Protein AF-A0A9P5CXE8-F1 (afdb_monomer_lite)

Radius of gyration: 19.74 Å; chains: 1; bounding box: 49×33×53 Å

Sequence (147 aa):
MRKVMVYAQVNGVGDSPLVKQKQKHPKSPNLGLRDVVYSSKIFLDQDDALSFLPNEEITLMGWGNAIVRDIVKDPGSQLITNIELDIHLEGDFKKTDKKITWLSQDQGLVPAELVEFDHLITKDKLEKEDNIISYVNWKSEVRSCLD

pLDDT: mean 93.77, std 7.13, range [52.25, 98.69]

Secondary structure (DSSP, 8-state):
-B-PPEEEEEESS-SS-EEEEEESSTT-GGG-EEEEEE-SEEEE-HHHHHH--TT-EEEETTTEEEEEEEEEE-TTT--EEEEEEEEETTS-TTT-S-EE-EEESSS----EEEEEE--SBSSSS--TT--GGGGB-TTSEEEEEE-

Structure (mmCIF, N/CA/C/O backbone):
data_AF-A0A9P5CXE8-F1
#
_entry.id   AF-A0A9P5CXE8-F1
#
loop_
_atom_site.group_PDB
_atom_site.id
_atom_site.type_symbol
_atom_site.label_atom_id
_atom_site.label_alt_id
_atom_site.label_comp_id
_atom_site.label_asym_id
_atom_site.label_entity_id
_atom_site.label_seq_id
_atom_site.pdbx_PDB_ins_code
_atom_site.Cartn_x
_atom_site.Cartn_y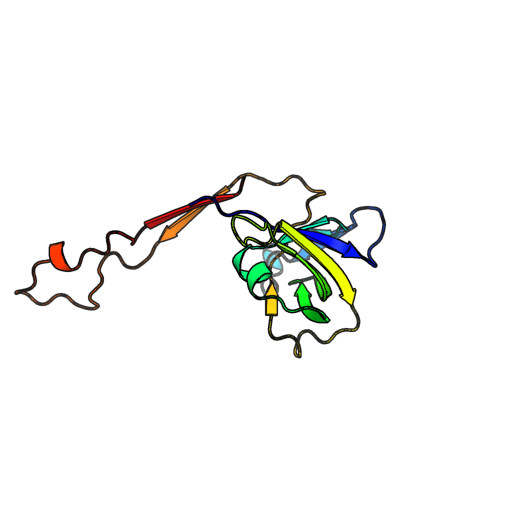
_atom_site.Cartn_z
_atom_site.occupancy
_atom_site.B_iso_or_equiv
_atom_site.auth_seq_id
_atom_site.auth_comp_id
_atom_site.auth_asym_id
_atom_site.auth_atom_id
_atom_site.pdbx_PDB_model_num
ATOM 1 N N . MET A 1 1 ? 9.948 -11.889 -8.304 1.00 52.25 1 MET A N 1
ATOM 2 C CA . MET A 1 1 ? 10.186 -11.312 -6.960 1.00 52.25 1 MET A CA 1
ATOM 3 C C . MET A 1 1 ? 8.903 -11.468 -6.158 1.00 52.25 1 MET A C 1
ATOM 5 O O . MET A 1 1 ? 7.854 -11.191 -6.713 1.00 52.25 1 MET A O 1
ATOM 9 N N . ARG A 1 2 ? 8.930 -11.978 -4.922 1.00 57.91 2 ARG A N 1
ATOM 10 C CA . ARG A 1 2 ? 7.699 -12.055 -4.111 1.00 57.91 2 ARG A CA 1
ATOM 11 C C . ARG A 1 2 ? 7.370 -10.657 -3.605 1.00 57.91 2 ARG A C 1
ATOM 13 O O . ARG A 1 2 ? 8.251 -10.037 -3.012 1.00 57.91 2 ARG A O 1
ATOM 20 N N . LYS A 1 3 ? 6.156 -10.166 -3.856 1.00 67.62 3 LYS A N 1
ATOM 21 C CA . LYS A 1 3 ? 5.710 -8.898 -3.281 1.00 67.62 3 LYS A CA 1
ATOM 22 C C . LYS A 1 3 ? 5.002 -9.223 -1.972 1.00 67.62 3 LYS A C 1
ATOM 24 O O . LYS A 1 3 ? 4.003 -9.930 -1.966 1.00 67.62 3 LYS A O 1
ATOM 29 N N . VAL A 1 4 ? 5.596 -8.801 -0.860 1.00 81.50 4 VAL A N 1
ATOM 30 C CA . VAL A 1 4 ? 5.049 -9.053 0.476 1.00 81.50 4 VAL A CA 1
ATOM 31 C C . VAL A 1 4 ? 3.939 -8.037 0.711 1.00 81.50 4 VAL A C 1
ATOM 33 O O . VAL A 1 4 ? 4.183 -6.837 0.642 1.00 81.50 4 VAL A O 1
ATOM 36 N N . MET A 1 5 ? 2.713 -8.505 0.927 1.00 89.06 5 MET A N 1
ATOM 37 C CA . MET A 1 5 ? 1.622 -7.623 1.334 1.00 89.06 5 MET A CA 1
ATOM 38 C C . MET A 1 5 ? 1.808 -7.220 2.794 1.00 89.06 5 MET A C 1
ATOM 40 O O . MET A 1 5 ? 2.130 -8.058 3.639 1.00 89.06 5 MET A O 1
ATOM 44 N N . VAL A 1 6 ? 1.563 -5.948 3.097 1.00 96.00 6 VAL A N 1
ATOM 45 C CA . VAL A 1 6 ? 1.636 -5.430 4.465 1.00 96.00 6 VAL A CA 1
ATOM 46 C C . VAL A 1 6 ? 0.253 -5.473 5.085 1.00 96.00 6 VAL A C 1
ATOM 48 O O . VAL A 1 6 ? -0.697 -4.926 4.525 1.00 96.00 6 VAL A O 1
ATOM 51 N N . TYR A 1 7 ? 0.134 -6.107 6.248 1.00 96.88 7 TYR A N 1
ATOM 52 C CA . TYR A 1 7 ? -1.109 -6.088 7.008 1.00 96.88 7 TYR A CA 1
ATOM 53 C C . TYR A 1 7 ? -1.282 -4.735 7.697 1.00 96.88 7 TYR A C 1
ATOM 55 O O . TYR A 1 7 ? -0.362 -4.241 8.349 1.00 96.88 7 TYR A O 1
ATOM 63 N N . ALA A 1 8 ? -2.479 -4.165 7.622 1.00 98.19 8 ALA A N 1
ATOM 64 C CA . ALA A 1 8 ? -2.841 -2.981 8.379 1.00 98.19 8 ALA A CA 1
ATOM 65 C C . ALA A 1 8 ? -4.136 -3.188 9.170 1.00 98.19 8 ALA A C 1
ATOM 67 O O . ALA A 1 8 ? -5.165 -3.601 8.626 1.00 98.19 8 ALA A O 1
ATOM 68 N N . GLN A 1 9 ? -4.069 -2.858 10.459 1.00 98.12 9 GLN A N 1
ATOM 69 C CA . GLN A 1 9 ? -5.223 -2.751 11.342 1.00 98.12 9 GLN A CA 1
ATOM 70 C C . GLN A 1 9 ? -5.771 -1.324 11.264 1.00 98.12 9 GLN A C 1
ATOM 72 O O . GLN A 1 9 ? -5.034 -0.368 11.486 1.00 98.12 9 GLN A O 1
ATOM 77 N N . VAL A 1 10 ? -7.061 -1.178 10.966 1.00 98.25 10 VAL A N 1
ATOM 78 C CA . VAL A 1 10 ? -7.747 0.117 10.896 1.00 98.25 10 VAL A CA 1
ATOM 79 C C . VAL A 1 10 ? -8.690 0.257 12.085 1.00 98.25 10 VAL A C 1
ATOM 81 O O . VAL A 1 10 ? -9.627 -0.526 12.246 1.00 98.25 10 VAL A O 1
ATOM 84 N N . ASN A 1 11 ? -8.455 1.271 12.907 1.00 97.88 11 ASN A N 1
ATOM 85 C CA . ASN A 1 11 ? -9.276 1.642 14.049 1.00 97.88 11 ASN A CA 1
ATOM 86 C C . ASN A 1 11 ? -10.352 2.660 13.650 1.00 97.88 11 ASN A C 1
ATOM 88 O O . ASN A 1 11 ? -10.250 3.353 12.635 1.00 97.88 11 ASN A O 1
ATOM 92 N N . GLY A 1 12 ? -11.396 2.771 14.476 1.00 94.56 12 GLY A N 1
ATOM 93 C CA . GLY A 1 12 ? -12.506 3.710 14.259 1.00 94.56 12 GLY A CA 1
ATOM 94 C C . GLY A 1 12 ? -13.500 3.275 13.174 1.00 94.56 12 GLY A C 1
ATOM 95 O O . GLY A 1 12 ? -14.368 4.051 12.776 1.00 94.56 12 GLY A O 1
ATOM 96 N N . VAL A 1 13 ? -13.402 2.027 12.712 1.00 93.19 13 VAL A N 1
ATOM 97 C CA . VAL A 1 13 ? -14.386 1.375 11.838 1.00 93.19 13 VAL A CA 1
ATOM 98 C C . VAL A 1 13 ? -15.188 0.352 12.649 1.00 93.19 13 VAL A C 1
ATOM 100 O O . VAL A 1 13 ? -14.741 -0.089 13.704 1.00 93.19 13 VAL A O 1
ATOM 103 N N . GLY A 1 14 ? -16.392 -0.001 12.193 1.00 89.81 14 GLY A N 1
ATOM 104 C CA . GLY A 1 14 ? -17.232 -0.979 12.894 1.00 89.81 14 GLY A CA 1
ATOM 105 C C . GLY A 1 14 ? -16.649 -2.399 12.882 1.00 89.81 14 GLY A C 1
ATOM 106 O O . GLY A 1 14 ? -15.845 -2.739 12.016 1.00 89.81 14 GLY A O 1
ATOM 107 N N . ASP A 1 15 ? -17.115 -3.241 13.809 1.00 88.00 15 ASP A N 1
ATOM 108 C CA . ASP A 1 15 ? -16.602 -4.609 14.009 1.00 88.00 15 ASP A CA 1
ATOM 109 C C . ASP A 1 15 ? -16.878 -5.565 12.838 1.00 88.00 15 ASP A C 1
ATOM 111 O O . ASP A 1 15 ? -16.230 -6.600 12.705 1.00 88.00 15 ASP A O 1
ATOM 115 N N . SER A 1 16 ? -17.867 -5.250 11.998 1.00 92.94 16 SER A N 1
ATOM 116 C CA . SER A 1 16 ? -18.257 -6.070 10.848 1.00 92.94 16 SER A CA 1
ATOM 117 C C . SER A 1 16 ? -17.902 -5.384 9.528 1.00 92.94 16 SER A C 1
ATOM 119 O O . SER A 1 16 ? -18.091 -4.167 9.415 1.00 92.94 16 SER A O 1
ATOM 121 N N . PRO A 1 17 ? -17.465 -6.143 8.503 1.00 95.62 17 PRO A N 1
ATOM 122 C CA . PRO A 1 17 ? -17.217 -5.597 7.176 1.00 95.62 17 PRO A CA 1
ATOM 123 C C . PRO A 1 17 ? -18.453 -4.897 6.607 1.00 95.62 17 PRO A C 1
ATOM 125 O O . PRO A 1 17 ? -19.570 -5.415 6.653 1.00 95.62 17 PRO A O 1
ATOM 128 N N . LEU A 1 18 ? -18.243 -3.719 6.030 1.00 96.06 18 LEU A N 1
ATOM 129 C CA . LEU A 1 18 ? -19.268 -2.930 5.365 1.00 96.06 18 LEU A CA 1
ATOM 130 C C . LEU A 1 18 ? -19.075 -3.012 3.855 1.00 96.06 18 LEU A C 1
ATOM 132 O O . LEU A 1 18 ? -18.068 -2.553 3.325 1.00 96.06 18 LEU A O 1
ATOM 136 N N . VAL A 1 19 ? -20.073 -3.529 3.145 1.00 97.00 19 VAL A N 1
ATOM 137 C CA . VAL A 1 19 ? -20.060 -3.592 1.679 1.00 97.00 19 VAL A CA 1
ATOM 138 C C . VAL A 1 19 ? -20.818 -2.397 1.104 1.00 97.00 19 VAL A C 1
ATOM 140 O O . VAL A 1 19 ? -21.952 -2.126 1.502 1.00 97.00 19 VAL A O 1
ATOM 143 N N . LYS A 1 20 ? -20.213 -1.665 0.161 1.00 96.06 20 LYS A N 1
ATOM 144 C CA . LYS A 1 20 ? -20.909 -0.621 -0.612 1.00 96.06 20 LYS A CA 1
ATOM 145 C C . LYS A 1 20 ? -20.721 -0.812 -2.107 1.00 96.06 20 LYS A C 1
ATOM 147 O O . LYS A 1 20 ? -19.610 -1.020 -2.581 1.00 96.06 20 LYS A O 1
ATOM 152 N N . GLN A 1 21 ? -21.794 -0.575 -2.850 1.00 96.38 21 GLN A N 1
ATOM 153 C CA . GLN A 1 21 ? -21.754 -0.491 -4.303 1.00 96.38 21 GLN A CA 1
ATOM 154 C C . GLN A 1 21 ? -21.181 0.864 -4.746 1.00 96.38 21 GLN A C 1
ATOM 156 O O . GLN A 1 21 ? -21.649 1.931 -4.337 1.00 96.38 21 GLN A O 1
ATOM 161 N N . LYS A 1 22 ? -20.153 0.830 -5.591 1.00 94.06 22 LYS A N 1
ATOM 162 C CA . LYS A 1 22 ? -19.479 1.997 -6.175 1.00 94.06 22 LYS A CA 1
ATOM 163 C C . LYS A 1 22 ? -19.397 1.842 -7.686 1.00 94.06 22 LYS A C 1
ATOM 165 O O . LYS A 1 22 ? -19.317 0.731 -8.192 1.00 94.06 22 LYS A O 1
ATOM 170 N N . GLN A 1 23 ? -19.383 2.949 -8.424 1.00 94.62 23 GLN A N 1
ATOM 171 C CA . GLN A 1 23 ? -19.176 2.894 -9.874 1.00 94.62 23 GLN A CA 1
ATOM 172 C C . GLN A 1 23 ? -17.829 2.244 -10.203 1.00 94.62 23 GLN A C 1
ATOM 174 O O . GLN A 1 23 ? -16.818 2.552 -9.568 1.00 94.62 23 GLN A O 1
ATOM 179 N N . LYS A 1 24 ? -17.796 1.383 -11.228 1.00 93.62 24 LYS A N 1
ATOM 180 C CA . LYS A 1 24 ? -16.535 0.789 -11.700 1.00 93.62 24 LYS A CA 1
ATOM 181 C C . LYS A 1 24 ? -15.555 1.851 -12.196 1.00 93.62 24 LYS A C 1
ATOM 183 O O . LYS A 1 24 ? -14.357 1.734 -11.952 1.00 93.62 24 LYS A O 1
ATOM 188 N N . HIS A 1 25 ? -16.067 2.893 -12.847 1.00 92.56 25 HIS A N 1
ATOM 189 C CA . HIS A 1 25 ? -15.283 4.031 -13.307 1.00 92.56 25 HIS A CA 1
ATOM 190 C C . HIS A 1 25 ? -15.986 5.347 -12.939 1.00 92.56 25 HIS A C 1
ATOM 192 O O . HIS A 1 25 ? -17.149 5.516 -13.313 1.00 92.56 25 HIS A O 1
ATOM 198 N N . PRO A 1 26 ? -15.306 6.306 -12.277 1.00 89.00 26 PRO A N 1
ATOM 199 C CA . PRO A 1 26 ? -15.938 7.543 -11.801 1.00 89.00 26 PRO A CA 1
ATOM 200 C C . PRO A 1 26 ? -16.569 8.413 -12.893 1.00 89.00 26 PRO A C 1
ATOM 202 O O . PRO A 1 26 ? -17.456 9.212 -12.614 1.00 89.00 26 PRO A O 1
ATOM 205 N N . LYS A 1 27 ? -16.087 8.299 -14.137 1.00 93.31 27 LYS A N 1
ATOM 206 C CA . LYS A 1 27 ? -16.561 9.108 -15.273 1.00 93.31 27 LYS A CA 1
ATOM 207 C C . LYS A 1 27 ? -17.398 8.316 -16.280 1.00 93.31 27 LYS A C 1
ATOM 209 O O . LYS A 1 27 ? -17.796 8.878 -17.292 1.00 93.31 27 LYS A O 1
ATOM 214 N N . SER A 1 28 ? -17.658 7.031 -16.023 1.00 92.88 28 SER A N 1
ATOM 215 C CA . SER A 1 28 ? -18.374 6.158 -16.969 1.00 92.88 28 SER A CA 1
ATOM 216 C C . SER A 1 28 ? -19.423 5.309 -16.241 1.00 92.88 28 SER A C 1
ATOM 218 O O . SER A 1 28 ? -19.211 4.114 -16.021 1.00 92.88 28 SER A O 1
ATOM 220 N N . PRO A 1 29 ? -20.564 5.909 -15.842 1.00 91.88 29 PRO A N 1
ATOM 221 C CA . PRO A 1 29 ? -21.600 5.225 -15.060 1.00 91.88 29 PRO A CA 1
ATOM 222 C C . PRO A 1 29 ? -22.206 4.003 -15.765 1.00 91.88 29 PRO A C 1
ATOM 224 O O . PRO A 1 29 ? -22.665 3.068 -15.115 1.00 91.88 29 PRO A O 1
ATOM 227 N N . ASN A 1 30 ? -22.172 3.987 -17.099 1.00 95.38 30 ASN A N 1
ATOM 228 C CA . ASN A 1 30 ? -22.651 2.892 -17.941 1.00 95.38 30 ASN A CA 1
ATOM 229 C C . ASN A 1 30 ? -21.869 1.578 -17.763 1.00 95.38 30 ASN A C 1
ATOM 231 O O . ASN A 1 30 ? -22.370 0.529 -18.153 1.00 95.38 30 ASN A O 1
ATOM 235 N N . LEU A 1 31 ? -20.672 1.609 -17.165 1.00 96.00 31 LEU A N 1
ATOM 236 C CA . LEU A 1 31 ? -19.899 0.399 -16.848 1.00 96.00 31 LEU A CA 1
ATOM 237 C C . LEU A 1 31 ? -20.441 -0.359 -15.621 1.00 96.00 31 LEU A C 1
ATOM 239 O O . LEU A 1 31 ? -19.965 -1.453 -15.304 1.00 96.00 31 LEU A O 1
ATOM 243 N N . GLY A 1 32 ? -21.442 0.203 -14.940 1.00 96.31 32 GLY A N 1
ATOM 244 C CA . GLY A 1 32 ? -22.104 -0.405 -13.796 1.00 96.31 32 GLY A CA 1
ATOM 245 C C . GLY A 1 32 ? -21.345 -0.223 -12.483 1.00 96.31 32 GLY A C 1
ATOM 246 O O . GLY A 1 32 ? -20.468 0.637 -12.339 1.00 96.31 32 GLY A O 1
ATOM 247 N N . LEU A 1 33 ? -21.724 -1.040 -11.504 1.00 96.75 33 LEU A N 1
ATOM 248 C CA . LEU A 1 33 ? -21.252 -0.957 -10.127 1.00 96.75 33 LEU A CA 1
ATOM 249 C C . LEU A 1 33 ? -20.334 -2.141 -9.777 1.00 96.75 33 LEU A C 1
ATOM 251 O O . LEU A 1 33 ? -20.335 -3.172 -10.454 1.00 96.75 33 LEU A O 1
ATOM 255 N N . ARG A 1 34 ? -19.516 -1.957 -8.744 1.00 94.44 34 ARG A N 1
ATOM 256 C CA . ARG A 1 34 ? -18.727 -2.981 -8.060 1.00 94.44 34 ARG A CA 1
ATOM 257 C C . ARG A 1 34 ? -18.938 -2.857 -6.560 1.00 94.44 34 ARG A C 1
ATOM 259 O O . ARG A 1 34 ? -19.129 -1.745 -6.062 1.00 94.44 34 ARG A O 1
ATOM 266 N N . ASP A 1 35 ? -18.813 -3.968 -5.857 1.00 95.69 35 ASP A N 1
ATOM 267 C CA . ASP A 1 35 ? -18.703 -3.951 -4.407 1.00 95.69 35 ASP A CA 1
ATOM 268 C C . ASP A 1 35 ? -17.326 -3.455 -3.967 1.00 95.69 35 ASP A C 1
ATOM 270 O O . ASP A 1 35 ? -16.300 -3.749 -4.580 1.00 95.69 35 ASP A O 1
ATOM 274 N N . VAL A 1 36 ? -17.324 -2.669 -2.898 1.00 96.25 36 VAL A N 1
ATOM 275 C CA . VAL A 1 36 ? -16.140 -2.304 -2.126 1.00 96.25 36 VAL A CA 1
ATOM 276 C C . VAL A 1 36 ? -16.401 -2.740 -0.694 1.00 96.25 36 VAL A C 1
ATOM 278 O O . VAL A 1 36 ? -17.375 -2.291 -0.084 1.00 96.25 36 VAL A O 1
ATOM 281 N N . VAL A 1 37 ? -15.549 -3.628 -0.185 1.00 97.38 37 VAL A N 1
ATOM 282 C CA . VAL A 1 37 ? -15.611 -4.140 1.187 1.00 97.38 37 VAL A CA 1
ATOM 283 C C . VAL A 1 37 ? -14.691 -3.295 2.057 1.00 97.38 37 VAL A C 1
ATOM 285 O O . VAL A 1 37 ? -13.488 -3.252 1.827 1.00 97.38 37 VAL A O 1
ATOM 288 N 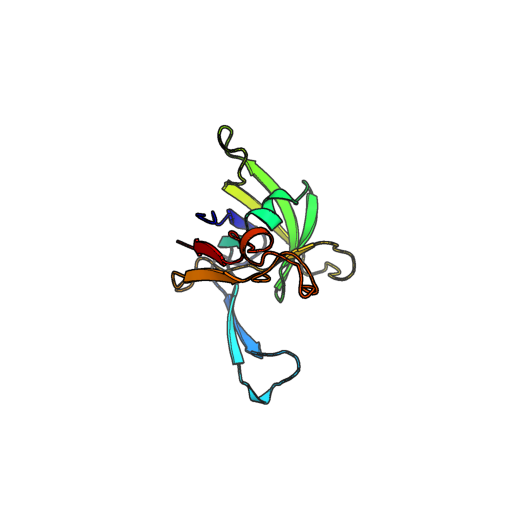N . TYR A 1 38 ? -15.265 -2.600 3.030 1.00 96.88 38 TYR A N 1
ATOM 289 C CA . TYR A 1 38 ? -14.558 -1.801 4.025 1.00 96.88 38 TYR A CA 1
ATOM 290 C C . TYR A 1 38 ? -14.493 -2.593 5.331 1.00 96.88 38 TYR A C 1
ATOM 292 O O . TYR A 1 38 ? -15.540 -2.981 5.847 1.00 96.88 38 TYR A O 1
ATOM 300 N N . SER A 1 39 ? -13.306 -2.833 5.883 1.00 97.00 39 SER A N 1
ATOM 301 C CA . SER A 1 39 ? -13.166 -3.573 7.142 1.00 97.00 39 SER A CA 1
ATOM 302 C C . SER A 1 39 ? -11.935 -3.154 7.941 1.00 97.00 39 SER A C 1
ATOM 304 O O . SER A 1 39 ? -11.060 -2.461 7.432 1.00 97.00 39 SER A O 1
ATOM 306 N N . SER A 1 40 ? -11.861 -3.570 9.203 1.00 97.50 40 SER A N 1
ATOM 307 C CA . SER A 1 40 ? -10.756 -3.207 10.097 1.00 97.50 40 SER A CA 1
ATOM 308 C C . SER A 1 40 ? -9.422 -3.867 9.740 1.00 97.50 40 SER A C 1
ATOM 310 O O . SER A 1 40 ? -8.411 -3.554 10.359 1.00 97.50 40 SER A O 1
ATOM 312 N N . LYS A 1 41 ? -9.397 -4.755 8.741 1.00 97.19 41 LYS A N 1
ATOM 313 C CA . LYS A 1 41 ? -8.212 -5.497 8.311 1.00 97.19 41 LYS A CA 1
ATOM 314 C C . LYS A 1 41 ? -8.002 -5.312 6.822 1.00 97.19 41 LYS A C 1
ATOM 316 O O . LYS A 1 41 ? -8.824 -5.759 6.016 1.00 97.19 41 LYS A O 1
ATOM 321 N N . ILE A 1 42 ? -6.905 -4.661 6.456 1.00 97.75 42 ILE A N 1
ATOM 322 C CA . ILE A 1 42 ? -6.578 -4.392 5.057 1.00 97.75 42 ILE A CA 1
ATOM 323 C C . ILE A 1 42 ? -5.149 -4.807 4.719 1.00 97.75 42 ILE A C 1
ATOM 325 O O . ILE A 1 42 ? -4.285 -4.882 5.589 1.00 97.75 42 ILE A O 1
ATOM 329 N N . PHE A 1 43 ? -4.908 -5.032 3.434 1.00 97.06 43 PHE A N 1
ATOM 330 C CA . PHE A 1 43 ? -3.584 -5.157 2.851 1.00 97.06 43 PHE A CA 1
ATOM 331 C C . PHE A 1 43 ? -3.178 -3.865 2.157 1.00 97.06 43 PHE A C 1
ATOM 333 O O . PHE A 1 43 ? -3.994 -3.224 1.483 1.00 97.06 43 PHE A O 1
ATOM 340 N N . LEU A 1 44 ? -1.903 -3.528 2.314 1.00 96.88 44 LEU A N 1
ATOM 341 C CA . LEU A 1 44 ? -1.223 -2.404 1.691 1.00 96.88 44 LEU A CA 1
ATOM 342 C C . LEU A 1 44 ? -0.012 -2.894 0.896 1.00 96.88 44 LEU A C 1
ATOM 344 O O . LEU A 1 44 ? 0.533 -3.971 1.156 1.00 96.88 44 LEU A O 1
ATOM 348 N N . ASP A 1 45 ? 0.411 -2.076 -0.062 1.00 94.38 45 ASP A N 1
ATOM 349 C CA . ASP A 1 45 ? 1.640 -2.314 -0.804 1.00 94.38 45 ASP A CA 1
ATOM 350 C C . ASP A 1 45 ? 2.876 -2.083 0.076 1.00 94.38 45 ASP A C 1
ATOM 352 O O . ASP A 1 45 ? 2.899 -1.176 0.913 1.00 94.38 45 ASP A O 1
ATOM 356 N N . GLN A 1 46 ? 3.917 -2.891 -0.125 1.00 95.06 46 GLN A N 1
ATOM 357 C CA . GLN A 1 46 ? 5.163 -2.781 0.630 1.00 95.06 46 GLN A CA 1
ATOM 358 C C . GLN A 1 46 ? 5.863 -1.437 0.422 1.00 95.06 46 GLN A C 1
ATOM 360 O O . GLN A 1 46 ? 6.389 -0.880 1.388 1.00 95.06 46 GLN A O 1
ATOM 365 N N . ASP A 1 47 ? 5.887 -0.930 -0.812 1.00 93.88 47 ASP A N 1
ATOM 366 C CA . ASP A 1 47 ? 6.614 0.297 -1.141 1.00 93.88 47 ASP A CA 1
ATOM 367 C C . ASP A 1 47 ? 5.892 1.520 -0.563 1.00 93.88 47 ASP A C 1
ATOM 369 O O . ASP A 1 47 ? 6.526 2.402 0.024 1.00 93.88 47 ASP A O 1
ATOM 373 N N . ASP A 1 48 ? 4.556 1.518 -0.625 1.00 96.38 48 ASP A N 1
ATOM 374 C CA . ASP A 1 48 ? 3.720 2.513 0.048 1.00 96.38 48 ASP A CA 1
ATOM 375 C C . ASP A 1 48 ? 3.974 2.488 1.561 1.00 96.38 48 ASP A C 1
ATOM 377 O O . ASP A 1 48 ? 4.322 3.513 2.148 1.00 96.38 48 ASP A O 1
ATOM 381 N N . ALA A 1 49 ? 3.886 1.312 2.188 1.00 96.88 49 ALA A N 1
ATOM 382 C CA . ALA A 1 49 ? 4.082 1.137 3.625 1.00 96.88 49 ALA A CA 1
ATOM 383 C C . ALA A 1 49 ? 5.471 1.589 4.108 1.00 96.88 49 ALA A C 1
ATOM 385 O O . ALA A 1 49 ? 5.588 2.226 5.155 1.00 96.88 49 ALA A O 1
ATOM 386 N N . LEU A 1 50 ? 6.532 1.290 3.347 1.00 96.19 50 LEU A N 1
ATOM 387 C CA . LEU A 1 50 ? 7.902 1.718 3.658 1.00 96.19 50 LEU A CA 1
ATOM 388 C C . LEU A 1 50 ? 8.069 3.239 3.633 1.00 96.19 50 LEU A C 1
ATOM 390 O O . LEU A 1 50 ? 8.949 3.767 4.314 1.00 96.19 50 LEU A O 1
ATOM 394 N N . SER A 1 51 ? 7.246 3.933 2.847 1.00 96.50 51 SER A N 1
ATOM 395 C CA . SER A 1 51 ? 7.311 5.384 2.708 1.00 96.50 51 SER A CA 1
ATOM 396 C C . SER A 1 51 ? 6.677 6.135 3.881 1.00 96.50 51 SER A C 1
ATOM 398 O O . SER A 1 51 ? 6.933 7.332 4.033 1.00 96.50 51 SER A O 1
ATOM 400 N N . PHE A 1 52 ? 5.841 5.476 4.691 1.00 97.88 52 PHE A N 1
ATOM 401 C CA . PHE A 1 52 ? 5.057 6.125 5.740 1.00 97.88 52 PHE A CA 1
ATOM 402 C C . PHE A 1 52 ? 5.901 6.628 6.906 1.00 97.88 52 PHE A C 1
ATOM 404 O O . PHE A 1 52 ? 6.924 6.046 7.274 1.00 97.88 52 PHE A O 1
ATOM 411 N N . LEU A 1 53 ? 5.424 7.707 7.521 1.00 97.50 53 LEU A N 1
ATOM 412 C CA . LEU A 1 53 ? 5.993 8.273 8.736 1.00 97.50 53 LEU A CA 1
ATOM 413 C C . LEU A 1 53 ? 5.008 8.151 9.910 1.00 97.50 53 LEU A C 1
ATOM 415 O O . LEU A 1 53 ? 3.793 8.189 9.707 1.00 97.50 53 LEU A O 1
ATOM 419 N N . PRO A 1 54 ? 5.501 8.041 11.157 1.00 97.25 54 PRO A N 1
ATOM 420 C CA . PRO A 1 54 ? 4.634 8.062 12.330 1.00 97.25 54 PRO A CA 1
ATOM 421 C C . PRO A 1 54 ? 3.790 9.341 12.390 1.00 97.25 54 PRO A C 1
ATOM 423 O O . PRO A 1 54 ? 4.316 10.442 12.223 1.00 97.25 54 PRO A O 1
ATOM 426 N N . ASN A 1 55 ? 2.498 9.198 12.691 1.00 97.81 55 ASN A N 1
ATOM 427 C CA . ASN A 1 55 ? 1.489 10.265 12.726 1.00 97.81 55 ASN A CA 1
ATOM 428 C C . ASN A 1 55 ? 1.236 10.978 11.389 1.00 97.81 55 ASN A C 1
ATOM 430 O O . ASN A 1 55 ? 0.605 12.035 11.373 1.00 97.81 55 ASN A O 1
ATOM 434 N N . GLU A 1 56 ? 1.695 10.416 10.274 1.00 97.94 56 GLU A N 1
ATOM 435 C CA . GLU A 1 56 ? 1.367 10.925 8.949 1.00 97.94 56 GLU A CA 1
ATOM 436 C C . GLU A 1 56 ? -0.100 10.658 8.601 1.00 97.94 56 GLU A C 1
ATOM 438 O O . GLU A 1 56 ? -0.633 9.582 8.874 1.00 97.94 56 GLU A O 1
ATOM 443 N N . GLU A 1 57 ? -0.746 11.631 7.961 1.00 98.44 57 GLU A N 1
ATOM 444 C CA . GLU A 1 57 ? -2.076 11.461 7.387 1.00 98.44 57 GLU A CA 1
ATOM 445 C C . GLU A 1 57 ? -1.964 11.038 5.916 1.00 98.44 57 GLU A C 1
ATOM 447 O O . GLU A 1 57 ? -1.357 11.725 5.091 1.00 98.44 57 GLU A O 1
ATOM 452 N N . ILE A 1 58 ? -2.582 9.909 5.579 1.00 98.44 58 ILE A N 1
ATOM 453 C CA . ILE A 1 58 ? -2.608 9.336 4.232 1.00 98.44 58 ILE A CA 1
ATOM 454 C C . ILE A 1 58 ? -4.041 9.232 3.713 1.00 98.44 58 ILE A C 1
ATOM 456 O O . ILE A 1 58 ? -4.990 9.096 4.484 1.00 98.44 58 ILE A O 1
ATOM 460 N N . THR A 1 59 ? -4.214 9.244 2.390 1.00 98.50 59 THR A N 1
ATOM 461 C CA . THR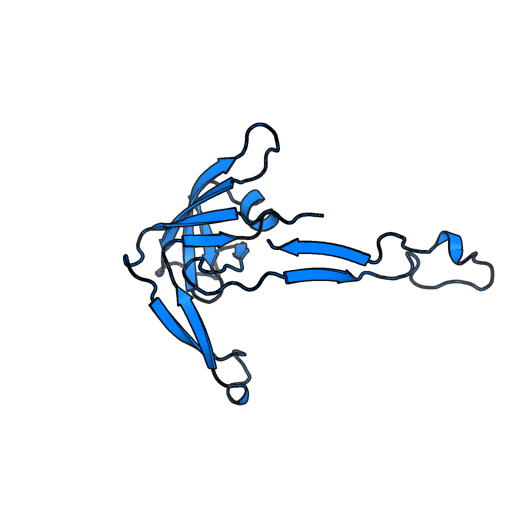 A 1 59 ? -5.505 8.933 1.761 1.00 98.50 59 THR A CA 1
ATOM 462 C C . THR A 1 59 ? -5.574 7.454 1.388 1.00 98.50 59 THR A C 1
ATOM 464 O O . THR A 1 59 ? -4.817 6.981 0.537 1.00 98.50 59 THR A O 1
ATOM 467 N N . LEU A 1 60 ? -6.570 6.750 1.924 1.00 98.00 60 LEU A N 1
ATOM 468 C CA . LEU A 1 60 ? -7.027 5.453 1.432 1.00 98.00 60 LEU A CA 1
ATOM 469 C C . LEU A 1 60 ? -7.970 5.687 0.243 1.00 98.00 60 LEU A C 1
ATOM 471 O O . LEU A 1 60 ? -9.105 6.156 0.402 1.00 98.00 60 LEU A O 1
ATOM 475 N N . MET A 1 61 ? -7.512 5.385 -0.974 1.00 95.69 61 MET A N 1
ATOM 476 C CA . MET A 1 61 ? -8.241 5.728 -2.199 1.00 95.69 61 MET A CA 1
ATOM 477 C C . MET A 1 61 ? -9.677 5.184 -2.196 1.00 95.69 61 MET A C 1
ATOM 479 O O . MET A 1 61 ? -9.923 3.993 -2.011 1.00 95.69 61 MET A O 1
ATOM 483 N N . GLY A 1 62 ? -10.653 6.076 -2.402 1.00 92.62 62 GLY A N 1
ATOM 484 C CA . GLY A 1 62 ? -12.080 5.729 -2.425 1.00 92.62 62 GLY A CA 1
ATOM 485 C C . GLY A 1 62 ? -12.709 5.403 -1.061 1.00 92.62 62 GLY A C 1
ATOM 486 O O . GLY A 1 62 ? -13.902 5.075 -1.019 1.00 92.62 62 GLY A O 1
ATOM 487 N N . TRP A 1 63 ? -11.948 5.510 0.031 1.00 95.50 63 TRP A N 1
ATOM 488 C CA . TRP A 1 63 ? -12.439 5.380 1.402 1.00 95.50 63 TRP A CA 1
ATOM 489 C C . TRP A 1 63 ? -12.449 6.730 2.121 1.00 95.50 63 TRP A C 1
ATOM 491 O O . TRP A 1 63 ? -13.520 7.187 2.519 1.00 95.50 63 TRP A O 1
ATOM 501 N N . GLY A 1 64 ? -11.293 7.376 2.253 1.00 96.44 64 GLY A N 1
ATOM 502 C CA . GLY A 1 64 ? -11.102 8.570 3.077 1.00 96.44 64 GLY A CA 1
ATOM 503 C C . GLY A 1 64 ? -9.674 8.629 3.608 1.00 96.44 64 GLY A C 1
ATOM 504 O O . GLY A 1 64 ? -8.824 7.859 3.158 1.00 96.44 64 GLY A O 1
ATOM 505 N N . ASN A 1 65 ? -9.410 9.521 4.556 1.00 98.44 65 ASN A N 1
ATOM 506 C CA . ASN A 1 65 ? -8.084 9.635 5.147 1.00 98.44 65 ASN A CA 1
ATOM 507 C C . ASN A 1 65 ? -7.939 8.732 6.375 1.00 98.44 65 ASN A C 1
ATOM 509 O O . ASN A 1 65 ? -8.925 8.338 7.006 1.00 98.44 65 ASN A O 1
ATOM 513 N N . ALA A 1 66 ? -6.694 8.401 6.695 1.00 98.44 66 ALA A N 1
ATOM 514 C CA . ALA A 1 66 ? -6.313 7.687 7.899 1.00 98.44 66 ALA A CA 1
ATOM 515 C C . ALA A 1 66 ? -4.969 8.208 8.415 1.00 98.44 66 ALA A C 1
ATOM 517 O O . ALA A 1 66 ? -4.141 8.684 7.639 1.00 98.44 66 ALA A O 1
ATOM 518 N N . ILE A 1 67 ? -4.754 8.107 9.722 1.00 98.56 67 ILE A N 1
ATOM 519 C CA . ILE A 1 67 ? -3.524 8.539 10.383 1.00 98.56 67 ILE A CA 1
ATOM 520 C C . ILE A 1 67 ? -2.711 7.306 10.756 1.00 98.56 67 ILE A C 1
ATOM 522 O O . ILE A 1 67 ? -3.226 6.401 11.410 1.00 98.56 67 ILE A O 1
ATOM 526 N N . VAL A 1 68 ? -1.438 7.287 10.371 1.00 98.56 68 VAL A N 1
ATOM 527 C CA . VAL A 1 68 ? -0.500 6.215 10.708 1.00 98.56 68 VAL A CA 1
ATOM 528 C C . VAL A 1 68 ? -0.128 6.304 12.185 1.00 98.56 68 VAL A C 1
ATOM 530 O O . VAL A 1 68 ? 0.419 7.312 12.631 1.00 98.56 68 VAL A O 1
ATOM 533 N N . ARG A 1 69 ? -0.424 5.261 12.960 1.00 98.50 69 ARG A N 1
ATOM 534 C CA . ARG A 1 69 ? -0.178 5.219 14.409 1.00 98.50 69 ARG A CA 1
ATOM 535 C C . ARG A 1 69 ? 1.033 4.400 14.785 1.00 98.50 69 ARG A C 1
ATOM 537 O O . ARG A 1 69 ? 1.847 4.882 15.569 1.00 98.50 69 ARG A O 1
ATOM 544 N N . ASP A 1 70 ? 1.172 3.226 14.190 1.00 98.25 70 ASP A N 1
ATOM 545 C CA . ASP A 1 70 ? 2.320 2.362 14.426 1.00 98.25 70 ASP A CA 1
ATOM 546 C C . ASP A 1 70 ? 2.803 1.715 13.130 1.00 98.25 70 ASP A C 1
ATOM 548 O O . ASP A 1 70 ? 2.023 1.482 12.203 1.00 98.25 70 ASP A O 1
ATOM 552 N N . ILE A 1 71 ? 4.109 1.460 13.064 1.00 98.31 71 ILE A N 1
ATOM 553 C CA . ILE A 1 71 ? 4.786 0.835 11.928 1.00 98.31 71 ILE A CA 1
ATOM 554 C C . ILE A 1 71 ? 5.758 -0.204 12.482 1.00 98.31 71 ILE A C 1
ATOM 556 O O . ILE A 1 71 ? 6.818 0.131 13.015 1.00 98.31 71 ILE A O 1
ATOM 560 N N . VAL A 1 72 ? 5.431 -1.477 12.288 1.00 97.69 72 VAL A N 1
ATOM 561 C CA . VAL A 1 72 ? 6.245 -2.601 12.750 1.00 97.69 72 VAL A CA 1
ATOM 562 C C . VAL A 1 72 ? 7.108 -3.111 11.605 1.00 97.69 72 VAL A C 1
ATOM 564 O O . VAL A 1 72 ? 6.610 -3.432 10.524 1.00 97.69 72 VAL A O 1
ATOM 567 N N . LYS A 1 73 ? 8.415 -3.204 11.857 1.00 96.12 73 LYS A N 1
ATOM 568 C CA . LYS A 1 73 ? 9.403 -3.731 10.912 1.00 96.12 73 LYS A CA 1
ATOM 569 C C . LYS A 1 73 ? 9.945 -5.064 11.386 1.00 96.12 73 LYS A C 1
ATOM 571 O O . LYS A 1 73 ? 10.248 -5.226 12.567 1.00 96.12 73 LYS A O 1
ATOM 576 N N . ASP A 1 74 ? 10.161 -5.972 10.447 1.00 93.88 74 ASP A N 1
ATOM 577 C CA . ASP A 1 74 ? 10.953 -7.166 10.696 1.00 93.88 74 ASP A CA 1
ATOM 578 C C . ASP A 1 74 ? 12.437 -6.778 10.886 1.00 93.88 74 ASP A C 1
ATOM 580 O O . ASP A 1 74 ? 13.030 -6.166 9.990 1.00 93.88 74 ASP A O 1
ATOM 584 N N . PRO A 1 75 ? 13.078 -7.121 12.019 1.00 91.88 75 PRO A N 1
ATOM 585 C CA . PRO A 1 75 ? 14.456 -6.712 12.295 1.00 91.88 75 PRO A CA 1
ATOM 586 C C . PRO A 1 75 ? 15.486 -7.256 11.297 1.00 91.88 75 PRO A C 1
ATOM 588 O O . PRO A 1 75 ? 16.524 -6.628 11.091 1.00 91.88 75 PRO A O 1
ATOM 591 N N . GLY A 1 76 ? 15.225 -8.414 10.683 1.00 93.69 76 GLY A N 1
ATOM 592 C CA . GLY A 1 76 ? 16.156 -9.047 9.749 1.00 93.69 76 GLY A CA 1
ATOM 593 C C . GLY A 1 76 ? 16.103 -8.432 8.352 1.00 93.69 76 GLY A C 1
ATOM 594 O O . GLY A 1 76 ? 17.120 -7.999 7.818 1.00 93.69 76 GLY A O 1
ATOM 595 N N . SER A 1 77 ? 14.911 -8.396 7.762 1.00 92.00 77 SER A N 1
ATOM 596 C CA . SER A 1 77 ? 14.671 -7.953 6.384 1.00 92.00 77 SER A CA 1
ATOM 597 C C . SER A 1 77 ? 14.446 -6.449 6.242 1.00 92.00 77 SER A C 1
ATOM 599 O O . SER A 1 77 ? 14.538 -5.934 5.130 1.00 92.00 77 SER A O 1
ATOM 601 N N . GLN A 1 78 ? 14.154 -5.748 7.345 1.00 92.94 78 GLN A N 1
ATOM 602 C CA . GLN A 1 78 ? 13.745 -4.337 7.377 1.00 92.94 78 GLN A CA 1
ATOM 603 C C . GLN A 1 78 ? 12.419 -4.040 6.651 1.00 92.94 78 GLN A C 1
ATOM 605 O O . GLN A 1 78 ? 12.044 -2.873 6.510 1.00 92.94 78 GLN A O 1
ATOM 610 N N . LEU A 1 79 ? 11.685 -5.075 6.228 1.00 94.56 79 LEU A N 1
ATOM 611 C CA . LEU A 1 79 ? 10.358 -4.941 5.634 1.00 94.56 79 LEU A CA 1
ATOM 612 C C . LEU A 1 79 ? 9.320 -4.598 6.706 1.00 94.56 79 LEU A C 1
ATOM 614 O O . LEU A 1 79 ? 9.405 -5.059 7.845 1.00 94.56 79 LEU A O 1
ATOM 618 N N . ILE A 1 80 ? 8.325 -3.798 6.326 1.00 96.75 80 ILE A N 1
ATOM 619 C CA . ILE A 1 80 ? 7.139 -3.558 7.156 1.00 96.75 80 ILE A CA 1
ATOM 620 C C . ILE A 1 80 ? 6.308 -4.839 7.208 1.00 96.75 80 ILE A C 1
ATOM 622 O O . ILE A 1 80 ? 5.985 -5.389 6.161 1.00 96.75 80 ILE A O 1
ATOM 626 N N . THR A 1 81 ? 5.937 -5.291 8.402 1.00 95.44 81 THR A N 1
ATOM 627 C CA . THR A 1 81 ? 5.048 -6.451 8.577 1.00 95.44 81 THR A CA 1
ATOM 628 C C . THR A 1 81 ? 3.635 -6.025 8.947 1.00 95.44 81 THR A C 1
ATOM 630 O O . THR A 1 81 ? 2.666 -6.620 8.473 1.00 95.44 81 THR A O 1
ATOM 633 N N . ASN A 1 82 ? 3.510 -4.985 9.779 1.00 97.12 82 ASN A N 1
ATOM 634 C CA . ASN A 1 82 ? 2.237 -4.513 10.306 1.00 97.12 82 ASN A CA 1
ATOM 635 C C . ASN A 1 82 ? 2.207 -2.986 10.403 1.00 97.12 82 ASN A C 1
ATOM 637 O O . ASN A 1 82 ? 3.210 -2.359 10.742 1.00 97.12 82 ASN A O 1
ATOM 641 N N . ILE A 1 83 ? 1.037 -2.408 10.148 1.00 98.38 83 ILE A N 1
ATOM 642 C CA . ILE A 1 83 ? 0.737 -0.993 10.376 1.00 98.38 83 ILE A CA 1
ATOM 643 C C . ILE A 1 83 ? -0.546 -0.877 11.203 1.00 98.38 83 ILE A C 1
ATOM 645 O O . ILE A 1 83 ? -1.499 -1.628 10.990 1.00 98.38 83 IL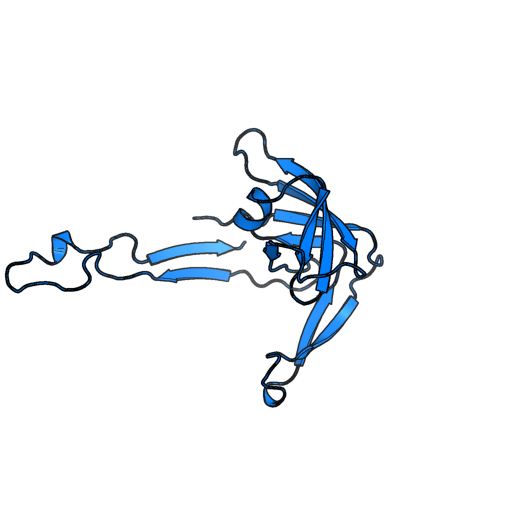E A O 1
ATOM 649 N N . GLU A 1 84 ? -0.597 0.098 12.105 1.00 98.56 84 GLU A N 1
ATOM 650 C CA . GLU A 1 84 ? -1.846 0.546 12.724 1.00 98.56 84 GLU A CA 1
ATOM 651 C C . GLU A 1 84 ? -2.267 1.898 12.148 1.00 98.56 84 GLU A C 1
ATOM 653 O O . GLU A 1 84 ? -1.459 2.825 12.045 1.00 98.56 84 GLU A O 1
ATOM 658 N N . LEU A 1 85 ? -3.539 2.008 11.770 1.00 98.69 85 LEU A N 1
ATOM 659 C CA . LEU A 1 85 ? -4.154 3.201 11.202 1.00 98.69 85 LEU A CA 1
ATOM 660 C C . LEU A 1 85 ? -5.375 3.607 12.026 1.00 98.69 85 LEU A C 1
ATOM 662 O O . LEU A 1 85 ? -6.190 2.760 12.372 1.00 98.69 85 LEU A O 1
ATOM 666 N N . ASP A 1 86 ? -5.579 4.904 12.224 1.00 98.50 86 ASP A N 1
ATOM 667 C CA . ASP A 1 86 ? -6.852 5.444 12.712 1.00 98.50 86 ASP A CA 1
ATOM 668 C C . ASP A 1 86 ? -7.607 6.106 11.564 1.00 98.50 86 ASP A C 1
ATOM 670 O O . ASP A 1 86 ? -7.059 6.984 10.896 1.00 98.50 86 ASP A O 1
ATOM 674 N N . ILE A 1 87 ? -8.866 5.729 11.332 1.00 97.38 87 ILE A N 1
ATOM 675 C CA . ILE A 1 87 ? -9.670 6.389 10.299 1.00 97.38 87 ILE A CA 1
ATOM 676 C C . ILE A 1 87 ? -9.938 7.860 10.669 1.00 97.38 87 ILE A C 1
ATOM 678 O O . ILE A 1 87 ? -10.266 8.178 11.811 1.00 97.38 87 ILE A O 1
ATOM 682 N N . HIS A 1 88 ? -9.830 8.757 9.689 1.00 97.38 88 HIS A N 1
ATOM 683 C CA . HIS A 1 88 ? -10.047 10.197 9.849 1.00 97.38 88 HIS A CA 1
ATOM 684 C C . HIS A 1 88 ? -10.858 10.729 8.658 1.00 97.38 88 H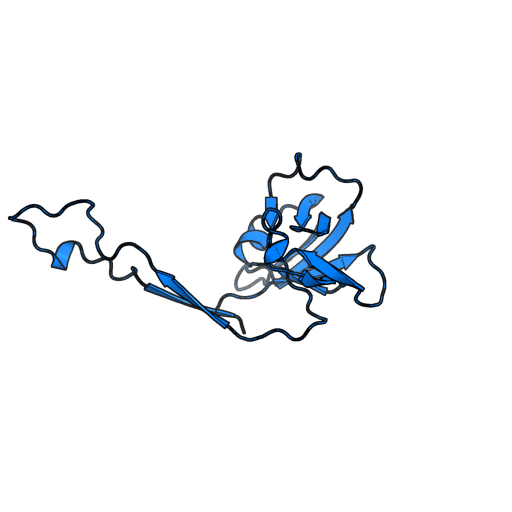IS A C 1
ATOM 686 O O . HIS A 1 88 ? -10.328 11.274 7.691 1.00 97.38 88 HIS A O 1
ATOM 692 N N . LEU A 1 89 ? -12.174 10.496 8.673 1.00 94.00 89 LEU A N 1
ATOM 693 C CA . LEU A 1 89 ? -13.044 10.766 7.518 1.00 94.00 89 LEU A CA 1
ATOM 694 C C . LEU A 1 89 ? -13.331 12.259 7.298 1.00 94.00 89 LEU A C 1
ATOM 696 O O . LEU A 1 89 ? -13.771 12.644 6.216 1.00 94.00 89 LEU A O 1
ATOM 700 N N . GLU A 1 90 ? -13.087 13.084 8.309 1.00 94.88 90 GLU A N 1
ATOM 701 C CA . GLU A 1 90 ? -13.139 14.543 8.264 1.00 94.88 90 GLU A CA 1
ATOM 702 C C . GLU A 1 90 ? -11.886 15.181 7.633 1.00 94.88 90 GLU A C 1
ATOM 704 O O . GLU A 1 90 ? -11.880 16.387 7.373 1.00 94.88 90 GLU A O 1
ATOM 709 N N . GLY A 1 91 ? -10.852 14.376 7.361 1.00 91.38 91 GLY A N 1
ATOM 710 C CA . GLY A 1 91 ? -9.612 14.802 6.724 1.00 91.38 91 GLY A CA 1
ATOM 711 C C . GLY A 1 91 ? -9.792 15.319 5.294 1.00 91.38 91 GLY A C 1
ATOM 712 O O . GLY A 1 91 ? -10.741 14.982 4.581 1.00 91.38 91 GLY A O 1
ATOM 713 N N . ASP A 1 92 ? -8.843 16.143 4.846 1.00 93.06 92 ASP A N 1
ATOM 714 C CA . ASP A 1 92 ? -8.827 16.695 3.489 1.00 93.06 92 ASP A CA 1
ATOM 715 C C . ASP A 1 92 ? -7.792 15.964 2.625 1.00 93.06 92 ASP A C 1
ATOM 717 O O . ASP A 1 92 ? -6.592 16.231 2.694 1.00 93.06 92 ASP A O 1
ATOM 721 N N . PHE A 1 93 ? -8.259 15.067 1.755 1.00 90.94 93 PHE A N 1
ATOM 722 C CA . PHE A 1 93 ? -7.431 14.297 0.811 1.00 90.94 93 PHE A CA 1
ATOM 723 C C . PHE A 1 93 ? -6.575 15.160 -0.140 1.00 90.94 93 PHE A C 1
ATOM 725 O O . PHE A 1 93 ? -5.715 14.648 -0.864 1.00 90.94 93 PHE A O 1
ATOM 732 N N . LYS A 1 94 ? -6.836 16.472 -0.234 1.00 93.38 94 LYS A N 1
ATOM 733 C CA . LYS A 1 94 ? -5.994 17.398 -1.005 1.00 93.38 94 LYS A CA 1
ATOM 734 C C . LYS A 1 94 ? -4.724 17.795 -0.260 1.00 93.38 94 LYS A C 1
ATOM 736 O O . LYS A 1 94 ? -3.792 18.250 -0.913 1.00 93.38 94 LYS A O 1
ATOM 741 N N . LYS A 1 95 ? -4.704 17.654 1.067 1.00 95.06 95 LYS A N 1
ATOM 742 C CA . LYS A 1 95 ? -3.570 18.009 1.931 1.00 95.06 95 LYS A CA 1
ATOM 743 C C . LYS A 1 95 ? -2.633 16.838 2.206 1.00 95.06 95 LYS A C 1
ATOM 745 O O . LYS A 1 95 ? -1.541 17.059 2.708 1.00 95.06 95 LYS A O 1
ATOM 750 N N . THR A 1 96 ? -3.055 15.619 1.887 1.00 95.75 96 THR A N 1
ATOM 751 C CA . THR A 1 96 ? -2.217 14.426 2.001 1.00 95.75 96 THR A CA 1
ATOM 752 C C . THR A 1 96 ? -1.392 14.240 0.733 1.00 95.75 96 THR A C 1
ATOM 754 O O . THR A 1 96 ? -1.954 14.212 -0.371 1.00 95.75 96 THR A O 1
ATOM 757 N N . ASP A 1 97 ? -0.095 14.008 0.893 1.00 95.31 97 ASP A N 1
ATOM 758 C CA . ASP A 1 97 ? 0.803 13.727 -0.229 1.00 95.31 97 ASP A CA 1
ATOM 759 C C . ASP A 1 97 ? 0.637 12.294 -0.751 1.00 95.31 97 ASP A C 1
ATOM 761 O O . ASP A 1 97 ? 0.711 12.045 -1.956 1.00 95.31 97 ASP A O 1
ATOM 765 N N . LYS A 1 98 ? 0.346 11.347 0.148 1.00 97.56 98 LYS A N 1
ATOM 766 C CA . LYS A 1 98 ? 0.247 9.919 -0.171 1.00 97.56 98 LYS A CA 1
ATOM 767 C C . LYS A 1 98 ? -1.198 9.485 -0.371 1.00 97.56 98 LYS A C 1
ATOM 769 O O . LYS A 1 98 ? -2.056 9.685 0.491 1.00 97.56 98 LYS A O 1
ATOM 774 N N . LYS A 1 99 ? -1.456 8.863 -1.522 1.00 97.75 99 LYS A N 1
ATOM 775 C CA . LYS A 1 99 ? -2.762 8.326 -1.919 1.00 97.75 99 LYS A CA 1
ATOM 776 C C . LYS A 1 99 ? -2.578 6.894 -2.371 1.00 97.75 99 LYS A C 1
ATOM 778 O O . LYS A 1 99 ? -2.085 6.660 -3.470 1.00 97.75 99 LYS A O 1
ATOM 783 N N . ILE A 1 100 ? -2.970 5.963 -1.517 1.00 97.75 100 ILE A N 1
ATOM 784 C CA . ILE A 1 100 ? -2.595 4.559 -1.659 1.00 97.75 100 ILE A CA 1
ATOM 785 C C . ILE A 1 100 ? -3.809 3.692 -1.975 1.00 97.75 100 ILE A C 1
ATOM 787 O O . ILE A 1 100 ? -4.960 4.043 -1.679 1.00 97.75 100 ILE A O 1
ATOM 791 N N . THR A 1 101 ? -3.554 2.552 -2.606 1.00 96.19 101 THR A N 1
ATOM 792 C CA . THR A 1 101 ? -4.557 1.504 -2.818 1.00 96.19 101 THR A CA 1
ATOM 793 C C . THR A 1 101 ? -4.533 0.501 -1.677 1.00 96.19 101 THR A C 1
ATOM 795 O O . THR A 1 101 ? -3.486 0.229 -1.103 1.00 96.19 101 THR A O 1
ATOM 798 N N . TRP A 1 102 ? -5.689 -0.075 -1.369 1.00 97.25 102 TRP A N 1
ATOM 799 C CA . TRP A 1 102 ? -5.862 -1.006 -0.262 1.00 97.25 102 TRP A CA 1
ATOM 800 C C . TRP A 1 102 ? -6.849 -2.108 -0.653 1.00 97.25 102 TRP A C 1
ATOM 802 O O . TRP A 1 102 ? -7.701 -1.910 -1.526 1.00 97.25 102 TRP A O 1
ATOM 812 N N . LEU A 1 103 ? -6.752 -3.258 0.011 1.00 95.88 103 LEU A N 1
ATOM 813 C CA . LEU A 1 103 ? -7.683 -4.376 -0.146 1.00 95.88 103 LEU A CA 1
ATOM 814 C C . LEU A 1 103 ? -8.146 -4.852 1.226 1.00 95.88 103 LEU A C 1
ATOM 816 O O . LEU A 1 103 ? -7.316 -5.138 2.075 1.00 95.88 103 LEU A O 1
ATOM 820 N N . SER A 1 104 ? -9.453 -4.973 1.454 1.00 96.75 104 SER A N 1
ATOM 821 C CA . SER A 1 104 ? -9.951 -5.634 2.667 1.00 96.75 104 SER A CA 1
ATOM 822 C C . SER A 1 104 ? -9.572 -7.114 2.662 1.00 96.75 104 SER A C 1
ATOM 824 O O . SER A 1 104 ? -9.688 -7.772 1.627 1.00 96.75 104 SER A O 1
ATOM 826 N N . GLN A 1 105 ? -9.148 -7.624 3.817 1.00 95.06 105 GLN A N 1
ATOM 827 C CA . GLN A 1 105 ? -8.903 -9.048 4.042 1.00 95.06 105 GLN A CA 1
ATOM 828 C C . GLN A 1 105 ? -10.211 -9.835 4.242 1.00 95.06 105 GLN A C 1
ATOM 830 O O . GLN A 1 105 ? -10.244 -11.043 4.026 1.00 95.06 105 GLN A O 1
ATOM 835 N N . ASP A 1 106 ? -11.309 -9.166 4.602 1.00 95.12 106 ASP A N 1
ATOM 836 C CA . ASP A 1 106 ? -12.608 -9.793 4.880 1.00 95.12 106 ASP A CA 1
ATOM 837 C C . ASP A 1 106 ? -13.449 -10.003 3.606 1.00 95.12 106 ASP A C 1
ATOM 839 O O . ASP A 1 106 ? -14.676 -9.889 3.607 1.00 95.12 106 ASP A O 1
ATOM 843 N N . GLN A 1 107 ? -12.781 -10.300 2.490 1.00 93.44 107 GLN A N 1
ATOM 844 C CA . GLN A 1 107 ? -13.398 -10.644 1.211 1.00 93.44 107 GLN A CA 1
ATOM 845 C C . GLN A 1 107 ? -12.629 -11.787 0.538 1.00 93.44 107 GLN A C 1
ATOM 847 O O . GLN A 1 107 ? -11.485 -12.076 0.883 1.00 93.44 107 GLN A O 1
ATOM 852 N N . GLY A 1 108 ? -13.243 -12.423 -0.461 1.00 92.31 108 GLY A N 1
ATOM 853 C CA . GLY A 1 108 ? -12.541 -13.398 -1.294 1.00 92.31 108 GLY A CA 1
ATOM 854 C C . GLY A 1 108 ? -11.468 -12.713 -2.141 1.00 92.31 108 GLY A C 1
ATOM 855 O O . GLY A 1 108 ? -11.797 -12.054 -3.126 1.00 92.31 108 GLY A O 1
ATOM 856 N N . LEU A 1 109 ? -10.201 -12.867 -1.758 1.00 91.12 109 LEU A N 1
ATOM 857 C CA . LEU A 1 109 ? -9.060 -12.409 -2.546 1.00 91.12 109 LEU A CA 1
ATOM 858 C C . LEU A 1 109 ? -8.642 -13.489 -3.543 1.00 91.12 109 LEU A C 1
ATOM 860 O O . LEU A 1 109 ? -8.700 -14.685 -3.255 1.00 91.12 109 LEU A O 1
ATOM 864 N N . VAL A 1 110 ? -8.241 -13.051 -4.734 1.00 90.38 110 VAL A N 1
ATOM 865 C CA . VAL A 1 110 ? -7.805 -13.933 -5.817 1.00 90.38 110 VAL A CA 1
ATOM 866 C C . VAL A 1 110 ? -6.292 -13.786 -5.961 1.00 90.38 110 VAL A C 1
ATOM 868 O O . VAL A 1 110 ? -5.844 -12.666 -6.218 1.00 90.38 110 VAL A O 1
ATOM 871 N N . PRO A 1 111 ? -5.513 -14.875 -5.817 1.00 88.75 111 PRO A N 1
ATOM 872 C CA . PRO A 1 111 ? -4.079 -14.847 -6.072 1.00 88.75 111 PRO A CA 1
ATOM 873 C C . PRO A 1 111 ? -3.789 -14.360 -7.488 1.00 88.75 111 PRO A C 1
ATOM 875 O O . PRO A 1 111 ? -4.482 -14.740 -8.438 1.00 88.75 111 PRO A O 1
ATOM 878 N N . ALA A 1 112 ? -2.765 -13.526 -7.630 1.00 87.94 112 ALA A N 1
ATOM 879 C CA . ALA A 1 112 ? -2.425 -12.922 -8.908 1.00 87.94 112 ALA A CA 1
ATOM 880 C C . ALA A 1 112 ? -0.915 -12.938 -9.152 1.00 87.94 112 ALA A C 1
ATOM 882 O O . ALA A 1 112 ? -0.114 -12.657 -8.261 1.00 87.94 112 ALA A O 1
ATOM 883 N N . GLU A 1 113 ? -0.538 -13.219 -10.398 1.00 89.44 113 GLU A N 1
ATOM 884 C CA . GLU A 1 113 ? 0.799 -12.939 -10.912 1.00 89.44 113 GLU A CA 1
ATOM 885 C C . GLU A 1 113 ? 0.749 -11.603 -11.658 1.00 89.44 113 GLU A C 1
ATOM 887 O O . GLU A 1 113 ? -0.034 -11.424 -12.595 1.00 89.44 113 GLU A O 1
ATOM 892 N N . LEU A 1 114 ? 1.583 -10.661 -11.234 1.00 89.19 114 LEU A N 1
ATOM 893 C CA . LEU A 1 114 ? 1.803 -9.404 -11.924 1.00 89.19 114 LEU A CA 1
ATOM 894 C C . LEU A 1 114 ? 3.042 -9.536 -12.811 1.00 89.19 114 LEU A C 1
ATOM 896 O O . LEU A 1 114 ? 4.128 -9.884 -12.344 1.00 89.19 114 LEU A O 1
ATOM 900 N N . VAL A 1 115 ? 2.874 -9.232 -14.095 1.00 92.69 115 VAL A N 1
ATOM 901 C CA . VAL A 1 115 ? 3.971 -9.161 -15.061 1.00 92.69 115 VAL A CA 1
ATOM 902 C C . VAL A 1 115 ? 4.090 -7.722 -15.533 1.00 92.69 115 VAL A C 1
ATOM 904 O O . VAL A 1 115 ? 3.195 -7.197 -16.195 1.00 92.69 115 VAL A O 1
ATOM 907 N N . GLU A 1 116 ? 5.186 -7.084 -15.150 1.00 91.44 116 GLU A N 1
ATOM 908 C CA . GLU A 1 116 ? 5.518 -5.718 -15.527 1.00 91.44 116 GLU A CA 1
ATOM 909 C C . GLU A 1 116 ? 6.421 -5.754 -16.753 1.00 91.44 116 GLU A C 1
ATOM 911 O O . GLU A 1 116 ? 7.459 -6.422 -16.756 1.00 91.44 116 GLU A O 1
ATOM 916 N N . PHE A 1 117 ? 6.002 -5.045 -17.797 1.00 95.31 117 PHE A N 1
ATOM 917 C CA . PHE A 1 117 ? 6.753 -4.920 -19.035 1.00 95.31 117 PHE A CA 1
ATOM 918 C C . PHE A 1 117 ? 7.331 -3.515 -19.154 1.00 95.31 117 PHE A C 1
ATOM 920 O O . PHE A 1 117 ? 6.632 -2.527 -18.933 1.00 95.31 117 PHE A O 1
ATOM 927 N N . ASP A 1 118 ? 8.590 -3.449 -19.558 1.00 95.00 118 ASP A N 1
ATOM 928 C CA . ASP A 1 118 ? 9.326 -2.224 -19.848 1.00 95.00 118 ASP A CA 1
ATOM 929 C C . ASP A 1 118 ? 9.840 -2.264 -21.299 1.00 95.00 118 ASP A C 1
ATOM 931 O O . ASP A 1 118 ? 9.638 -3.2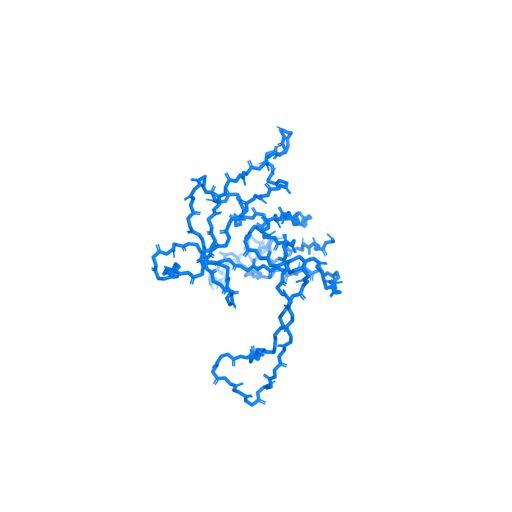32 -22.043 1.00 95.00 118 ASP A O 1
ATOM 935 N N . HIS A 1 119 ? 10.495 -1.197 -21.740 1.00 95.38 119 HIS A N 1
ATOM 936 C CA . HIS A 1 119 ? 11.082 -1.095 -23.065 1.00 95.38 119 HIS A CA 1
ATOM 937 C C . HIS A 1 119 ? 12.008 -2.280 -23.358 1.00 95.38 119 HIS A C 1
ATOM 939 O O . HIS A 1 119 ? 12.911 -2.584 -22.582 1.00 95.38 119 HIS A O 1
ATOM 945 N N . LEU A 1 120 ? 11.819 -2.919 -24.518 1.00 95.75 120 LEU A N 1
ATOM 946 C CA . LEU A 1 120 ? 12.635 -4.059 -24.962 1.00 95.75 120 LEU A CA 1
ATOM 947 C C . LEU A 1 120 ? 14.097 -3.680 -25.230 1.00 95.75 120 LEU A C 1
ATOM 949 O O . LEU A 1 120 ? 14.984 -4.530 -25.151 1.00 95.75 120 LEU A O 1
ATOM 953 N N . ILE A 1 121 ? 14.343 -2.414 -25.564 1.00 96.12 121 ILE A N 1
ATOM 954 C CA . ILE A 1 121 ? 15.673 -1.867 -25.820 1.00 96.12 121 ILE A CA 1
ATOM 955 C C . ILE A 1 121 ? 15.934 -0.661 -24.926 1.00 96.12 121 ILE A C 1
ATOM 957 O O . ILE A 1 121 ? 15.019 0.081 -24.586 1.00 96.12 121 ILE A O 1
ATOM 961 N N . THR A 1 122 ? 17.198 -0.453 -24.572 1.00 95.94 122 THR A N 1
ATOM 962 C CA . THR A 1 122 ? 17.652 0.643 -23.704 1.00 95.94 122 THR A CA 1
ATOM 963 C C . THR A 1 122 ? 18.008 1.919 -24.469 1.00 95.94 122 THR A C 1
ATOM 965 O O . THR A 1 122 ? 18.383 2.916 -23.855 1.00 95.94 122 THR A O 1
ATOM 968 N N . LYS A 1 123 ? 17.922 1.895 -25.806 1.00 95.19 123 LYS A N 1
ATOM 969 C CA . LYS A 1 123 ? 18.223 3.026 -26.691 1.00 95.19 123 LYS A CA 1
ATOM 970 C C . LYS A 1 123 ? 16.973 3.427 -27.468 1.00 95.19 123 LYS A C 1
ATOM 972 O O . LYS A 1 123 ? 16.410 2.595 -28.172 1.00 95.19 123 LYS A O 1
ATOM 977 N N . ASP A 1 124 ? 16.606 4.706 -27.407 1.00 94.25 124 ASP A N 1
ATOM 978 C CA . ASP A 1 124 ? 15.404 5.255 -28.058 1.00 94.25 124 ASP A CA 1
ATOM 979 C C . ASP A 1 124 ? 15.344 4.979 -29.566 1.00 94.25 124 ASP A C 1
ATOM 981 O O . ASP A 1 124 ? 14.278 4.725 -30.129 1.00 94.25 124 ASP A O 1
ATOM 985 N N . LYS A 1 125 ? 16.500 5.037 -30.234 1.00 95.12 125 LYS A N 1
ATOM 986 C CA . LYS A 1 125 ? 16.630 4.775 -31.665 1.00 95.12 125 LYS A CA 1
ATOM 987 C C . LYS A 1 125 ? 17.966 4.109 -31.972 1.00 95.12 125 LYS A C 1
ATOM 989 O O . LYS A 1 125 ? 19.020 4.623 -31.601 1.00 95.12 125 LYS A O 1
ATOM 994 N N . LEU A 1 126 ? 17.905 2.984 -32.678 1.00 95.19 126 LEU A N 1
ATOM 995 C CA . LEU A 1 126 ? 19.080 2.310 -33.221 1.00 95.19 126 LEU A CA 1
ATOM 996 C C . LEU A 1 126 ? 19.482 2.955 -34.553 1.00 95.19 126 LEU A C 1
ATOM 998 O O . LEU A 1 126 ? 18.641 3.199 -35.422 1.00 95.19 126 LEU A O 1
ATOM 1002 N N . GLU A 1 127 ? 20.770 3.218 -34.704 1.00 96.06 127 GLU A N 1
ATOM 1003 C CA . GLU A 1 127 ? 21.414 3.611 -35.951 1.00 96.06 127 GLU A CA 1
ATOM 1004 C C . GLU A 1 127 ? 21.871 2.361 -36.718 1.00 96.06 127 GLU A C 1
ATOM 1006 O O . GLU A 1 127 ? 21.901 1.253 -36.180 1.00 96.06 127 GLU A O 1
ATOM 1011 N N . LYS A 1 128 ? 22.201 2.510 -38.005 1.00 94.44 128 LYS A N 1
ATOM 1012 C CA . LYS A 1 128 ? 22.479 1.361 -38.890 1.00 94.44 128 LYS A CA 1
ATOM 1013 C C . LYS A 1 128 ? 23.688 0.538 -38.447 1.00 94.44 128 LYS A C 1
ATOM 1015 O O . LYS A 1 128 ? 23.753 -0.652 -38.737 1.00 94.44 128 LYS A O 1
ATOM 1020 N N . GLU A 1 129 ? 24.637 1.180 -37.784 1.00 95.88 129 GLU A N 1
ATOM 1021 C CA . GLU A 1 129 ? 25.900 0.600 -37.341 1.00 95.88 129 GLU A CA 1
ATOM 1022 C C . GLU A 1 129 ? 25.809 -0.008 -35.930 1.00 95.88 129 GLU A C 1
ATOM 1024 O O . GLU A 1 129 ? 26.771 -0.619 -35.464 1.00 95.88 129 GLU A O 1
ATOM 1029 N N . ASP A 1 130 ? 24.674 0.143 -35.240 1.00 96.06 130 ASP A N 1
ATOM 1030 C CA . ASP A 1 130 ? 24.501 -0.376 -33.886 1.00 96.06 130 ASP A CA 1
ATOM 1031 C C . ASP A 1 130 ? 24.373 -1.904 -33.862 1.00 96.06 130 ASP A C 1
ATOM 1033 O O . ASP A 1 130 ? 23.629 -2.519 -34.629 1.00 96.06 130 ASP A O 1
ATOM 1037 N N . ASN A 1 131 ? 25.012 -2.528 -32.871 1.00 94.88 131 ASN A N 1
ATOM 1038 C CA . ASN A 1 131 ? 24.729 -3.911 -32.513 1.00 94.88 131 ASN A CA 1
ATOM 1039 C C . ASN A 1 131 ? 23.526 -3.974 -31.559 1.00 94.88 131 ASN A C 1
ATOM 1041 O O . ASN A 1 131 ? 23.651 -3.660 -30.376 1.00 94.88 131 ASN A O 1
ATOM 1045 N N . ILE A 1 132 ? 22.376 -4.436 -32.057 1.00 93.06 132 ILE A N 1
ATOM 1046 C CA . ILE A 1 132 ? 21.128 -4.551 -31.284 1.00 93.06 132 ILE A CA 1
ATOM 1047 C C . ILE A 1 132 ? 21.288 -5.316 -29.963 1.00 93.06 132 ILE A C 1
ATOM 1049 O O . ILE A 1 132 ? 20.690 -4.927 -28.964 1.00 93.06 132 ILE A O 1
ATOM 1053 N N . ILE A 1 133 ? 22.124 -6.360 -29.922 1.00 95.31 133 ILE A N 1
ATOM 1054 C CA . ILE A 1 133 ? 22.299 -7.201 -28.727 1.00 95.31 133 ILE A CA 1
ATOM 1055 C C . ILE A 1 133 ? 22.858 -6.391 -27.551 1.00 95.31 133 ILE A C 1
ATOM 1057 O O . ILE A 1 133 ? 22.512 -6.652 -26.400 1.00 95.31 133 ILE A O 1
ATOM 1061 N N . SER A 1 134 ? 23.668 -5.369 -27.835 1.00 96.12 134 SER A N 1
ATOM 1062 C CA . SER A 1 134 ? 24.227 -4.469 -26.823 1.00 96.12 134 SER A CA 1
ATOM 1063 C C . SER A 1 134 ? 23.180 -3.560 -26.176 1.00 96.12 134 SER A C 1
ATOM 1065 O O . SER A 1 134 ? 23.433 -3.023 -25.101 1.00 96.12 134 SER A O 1
ATOM 1067 N N . TYR A 1 135 ? 22.017 -3.401 -26.810 1.00 96.25 135 TYR A N 1
ATOM 1068 C CA . TYR A 1 135 ? 20.942 -2.521 -26.357 1.00 96.25 135 TYR A CA 1
ATOM 1069 C C . TYR A 1 135 ? 19.701 -3.276 -25.889 1.00 96.25 135 TYR A C 1
ATOM 1071 O O . TYR A 1 135 ? 18.706 -2.639 -25.560 1.00 96.25 135 TYR A O 1
ATOM 1079 N N . VAL A 1 136 ? 19.728 -4.610 -25.833 1.00 96.62 136 VAL A N 1
ATOM 1080 C CA . VAL A 1 136 ? 18.613 -5.391 -25.281 1.00 96.62 136 VAL A CA 1
ATOM 1081 C C . VAL A 1 136 ? 18.462 -5.087 -23.792 1.00 96.62 136 VAL A C 1
ATOM 1083 O O . VAL A 1 136 ? 19.406 -5.227 -23.011 1.00 96.62 136 VAL A O 1
ATOM 1086 N N . ASN A 1 137 ? 17.251 -4.714 -23.382 1.00 96.50 137 ASN A N 1
ATOM 1087 C CA . ASN A 1 137 ? 16.888 -4.633 -21.978 1.00 96.50 137 ASN A CA 1
ATOM 1088 C C . ASN A 1 137 ? 16.505 -6.030 -21.473 1.00 96.50 137 ASN A C 1
ATOM 1090 O O . ASN A 1 137 ? 15.357 -6.465 -21.571 1.00 96.50 137 ASN A O 1
ATOM 1094 N N . TRP A 1 138 ? 17.470 -6.737 -20.889 1.00 94.50 138 TRP A N 1
ATOM 1095 C CA . TRP A 1 138 ? 17.252 -8.061 -20.291 1.00 94.50 138 TRP A CA 1
ATOM 1096 C C . TRP A 1 138 ? 16.342 -8.046 -19.053 1.00 94.50 138 TRP A C 1
ATOM 1098 O O . TRP A 1 138 ? 16.003 -9.104 -18.533 1.00 94.50 138 TRP A O 1
ATOM 1108 N N . LYS A 1 139 ? 15.955 -6.856 -18.579 1.00 93.81 139 LYS A N 1
ATOM 1109 C CA . LYS A 1 139 ? 14.998 -6.639 -17.489 1.00 93.81 139 LYS A CA 1
ATOM 1110 C C . LYS A 1 139 ? 13.681 -6.029 -17.984 1.00 93.81 139 LYS A C 1
ATOM 1112 O O . LYS A 1 139 ? 12.938 -5.474 -17.185 1.00 93.81 139 LYS A O 1
ATOM 1117 N N . SER A 1 140 ? 13.391 -6.141 -19.282 1.00 94.56 140 SER A N 1
ATOM 1118 C CA . SER A 1 140 ? 12.136 -5.670 -19.888 1.00 94.56 140 SER A CA 1
ATOM 1119 C C . SER A 1 140 ? 10.896 -6.440 -19.432 1.00 94.56 140 SER A C 1
ATOM 1121 O O . SER A 1 140 ? 9.783 -6.020 -19.724 1.00 94.56 140 SER A O 1
ATOM 1123 N N . GLU A 1 141 ? 11.071 -7.545 -18.709 1.00 94.94 141 GLU A N 1
ATOM 1124 C CA . GLU A 1 141 ? 9.999 -8.292 -18.065 1.00 94.94 141 GLU A CA 1
ATOM 1125 C C . GLU A 1 141 ? 10.379 -8.562 -16.607 1.00 94.94 141 GLU A C 1
ATOM 1127 O O . GLU A 1 141 ? 11.429 -9.147 -16.318 1.00 94.94 141 GLU A O 1
ATOM 1132 N N . VAL A 1 142 ? 9.509 -8.163 -15.681 1.00 91.62 142 VAL A N 1
ATOM 1133 C CA . VAL A 1 142 ? 9.636 -8.466 -14.255 1.00 91.62 142 VAL A CA 1
ATOM 1134 C C . VAL A 1 142 ? 8.350 -9.121 -13.773 1.00 91.62 142 VAL A C 1
ATOM 1136 O O . VAL A 1 142 ? 7.260 -8.581 -13.927 1.00 91.62 142 VAL A O 1
ATOM 1139 N N . ARG A 1 143 ? 8.481 -10.302 -13.165 1.00 89.75 143 ARG A N 1
ATOM 1140 C CA . ARG A 1 143 ? 7.358 -11.056 -12.595 1.00 89.75 143 ARG A CA 1
ATOM 1141 C C . ARG A 1 143 ? 7.327 -10.928 -11.083 1.00 89.75 143 ARG A C 1
ATOM 1143 O O . ARG A 1 143 ? 8.354 -11.132 -10.416 1.00 89.75 143 ARG A O 1
ATOM 1150 N N . SER A 1 144 ? 6.151 -10.671 -10.534 1.00 84.88 144 SER A N 1
ATOM 1151 C CA . SER A 1 144 ? 5.885 -10.754 -9.105 1.00 84.88 144 SER A CA 1
ATOM 1152 C C . SER A 1 144 ? 4.603 -11.526 -8.808 1.00 84.88 144 SER A C 1
ATOM 1154 O O . SER A 1 144 ? 3.652 -11.488 -9.578 1.00 84.88 144 SER A O 1
ATOM 1156 N N . CYS A 1 145 ? 4.602 -12.269 -7.703 1.00 76.06 145 CYS A N 1
ATOM 1157 C CA . CYS A 1 145 ? 3.422 -12.990 -7.225 1.00 76.06 145 CYS A CA 1
ATOM 1158 C C . CYS A 1 145 ? 2.885 -12.286 -5.979 1.00 76.06 145 CYS A C 1
ATOM 1160 O O . CYS A 1 145 ? 3.683 -11.870 -5.126 1.00 76.06 145 CYS A O 1
ATOM 1162 N N . LEU A 1 146 ? 1.562 -12.155 -5.913 1.00 67.25 146 LEU A N 1
ATOM 1163 C CA . LEU A 1 146 ? 0.797 -11.713 -4.754 1.00 67.25 146 LEU A CA 1
ATOM 1164 C C . LEU A 1 146 ? 0.060 -12.943 -4.216 1.00 67.25 146 LEU A C 1
ATOM 1166 O O . LEU A 1 146 ? -0.958 -13.353 -4.785 1.00 67.25 146 LEU A O 1
ATOM 1170 N N . ASP A 1 147 ? 0.630 -13.533 -3.167 1.00 57.28 147 ASP A N 1
ATOM 1171 C CA . ASP A 1 147 ? 0.130 -14.734 -2.489 1.00 57.28 147 ASP A CA 1
ATOM 1172 C C . ASP A 1 147 ? -0.479 -14.364 -1.129 1.00 57.28 147 ASP A C 1
ATOM 1174 O O . ASP A 1 147 ? 0.146 -13.542 -0.414 1.00 57.28 147 ASP A O 1
#

InterPro domains:
  IPR011035 Large ribosomal subunit protein bL25/Gln-tRNA synthetase, anti-codon-binding domain superfamily [SSF50715] (8-142)
  IPR020059 Glutamyl/glutaminyl-tRNA synthetase, class Ib, anti-codon binding domain [PF03950] (9-86)
  IPR050132 Glutamine/Glutamate--tRNA Ligase [PTHR43097] (14-143)

Organism: NCBI:txid101480

Foldseek 3Di:
DAFDWAKEFEPPDDQDKDWDWDQPDPVCCVSDTDIDIDHRIKTFGQVLLLPDDAQAWAAAPPPAIKGWHDWDADPPPRTTHYTYIYGDRVDDNVPHPHYTYMHHPPDDDDKDKDKAADDQFQDPDDDPPDDRVVGGDPVRIDIYIDD